Protein AF-A0A1H9XAV8-F1 (afdb_monomer_lite)

Sequence (81 aa):
MVRAFEAWLESEGWAVEVVRDHWDVIASKDGETLYREAKGTTSQPGLDIHTASGQIICRQGEVEDRTARHGRVIRNEATSL

Organism: NCBI:txid200379

Foldseek 3Di:
DLVVVVVVCVVVVWDWDDDDDDFSTWTDDPREIETEHEDDADPDVVVVVVVVVVVQVVCVVVDPDPRYDYDYHYDPDNPDD

Secondary structure (DSSP, 8-state):
-HHHHHHHHHHTT-EEEP--TT-SEEEEETTEEEEEEEE---S-HHHHHHHHHHHHHHHHTT---TTPEEEEEE-SS----

Structure (mmCIF, N/CA/C/O backbone):
data_AF-A0A1H9XAV8-F1
#
_entry.id   AF-A0A1H9XAV8-F1
#
loop_
_atom_site.group_PDB
_atom_site.id
_atom_site.type_symbol
_atom_site.label_atom_id
_atom_site.label_alt_id
_atom_site.label_comp_id
_atom_site.label_asym_id
_atom_site.label_entity_id
_atom_site.label_seq_id
_atom_site.pdbx_PDB_ins_code
_atom_site.Cartn_x
_atom_site.Cartn_y
_atom_site.Cartn_z
_atom_site.occupancy
_atom_site.B_iso_or_equiv
_atom_site.auth_seq_id
_atom_site.auth_comp_id
_atom_site.auth_asym_id
_atom_site.auth_atom_id
_atom_site.pdbx_PDB_model_num
ATOM 1 N N . MET A 1 1 ? 4.768 -6.634 -9.479 1.00 72.44 1 MET A N 1
ATOM 2 C CA . MET A 1 1 ? 5.283 -5.882 -8.314 1.00 72.44 1 MET A CA 1
ATOM 3 C C . MET A 1 1 ? 4.155 -5.568 -7.352 1.00 72.44 1 MET A C 1
ATOM 5 O O . MET A 1 1 ? 4.190 -6.146 -6.284 1.00 72.44 1 MET A O 1
ATOM 9 N N . VAL A 1 2 ? 3.152 -4.768 -7.743 1.00 77.56 2 VAL A N 1
ATOM 10 C CA . VAL A 1 2 ? 1.960 -4.47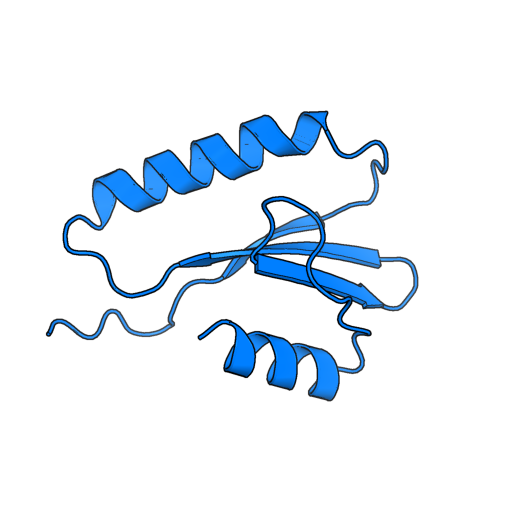3 -6.916 1.00 77.56 2 VAL A CA 1
ATOM 11 C C . VAL A 1 2 ? 1.344 -5.749 -6.339 1.00 77.56 2 VAL A C 1
ATOM 13 O O . VAL A 1 2 ? 1.420 -5.943 -5.140 1.00 77.56 2 VAL A O 1
ATOM 16 N N . ARG A 1 3 ? 0.947 -6.711 -7.185 1.00 81.38 3 ARG A N 1
ATOM 17 C CA . ARG A 1 3 ? 0.398 -8.007 -6.729 1.00 81.38 3 ARG A CA 1
ATOM 18 C C . ARG A 1 3 ? 1.278 -8.818 -5.779 1.00 81.38 3 ARG A C 1
ATOM 20 O O . ARG A 1 3 ? 0.771 -9.549 -4.943 1.00 81.38 3 ARG A O 1
ATOM 27 N N . ALA A 1 4 ? 2.600 -8.720 -5.921 1.00 83.19 4 ALA A N 1
ATOM 28 C CA . ALA A 1 4 ? 3.519 -9.413 -5.019 1.00 83.19 4 ALA A CA 1
ATOM 29 C C . ALA A 1 4 ? 3.597 -8.705 -3.658 1.00 83.19 4 ALA A C 1
ATOM 31 O O . ALA A 1 4 ? 3.741 -9.359 -2.634 1.00 83.19 4 ALA A O 1
ATOM 32 N N . PHE A 1 5 ? 3.485 -7.376 -3.657 1.00 82.62 5 PHE A N 1
ATOM 33 C CA . PHE A 1 5 ? 3.425 -6.571 -2.445 1.00 82.62 5 PHE A CA 1
ATOM 34 C C . PHE A 1 5 ? 2.066 -6.693 -1.741 1.00 82.62 5 PHE A C 1
ATOM 36 O O . PHE A 1 5 ? 2.045 -6.822 -0.526 1.00 82.62 5 PHE A O 1
ATOM 43 N N . GLU A 1 6 ? 0.958 -6.738 -2.487 1.00 88.25 6 GLU A N 1
ATOM 44 C CA . GLU A 1 6 ? -0.384 -7.049 -1.968 1.00 88.25 6 GLU A CA 1
ATOM 45 C C . GLU A 1 6 ? -0.393 -8.419 -1.282 1.00 88.25 6 GLU A C 1
ATOM 47 O O . GLU A 1 6 ? -0.721 -8.506 -0.105 1.00 88.25 6 GLU A O 1
ATOM 52 N N . ALA A 1 7 ? 0.080 -9.467 -1.966 1.00 88.50 7 ALA A N 1
ATOM 53 C CA . ALA A 1 7 ? 0.156 -10.810 -1.390 1.00 88.50 7 ALA A CA 1
ATOM 54 C C . ALA A 1 7 ? 1.060 -10.875 -0.144 1.00 88.50 7 ALA A C 1
ATOM 56 O O . ALA A 1 7 ? 0.771 -11.606 0.802 1.00 88.50 7 ALA A O 1
ATOM 57 N N . TRP A 1 8 ? 2.155 -10.106 -0.123 1.00 89.06 8 TRP A N 1
ATOM 58 C CA . TRP A 1 8 ? 3.003 -9.997 1.063 1.00 89.06 8 TRP A CA 1
ATOM 59 C C . TRP A 1 8 ? 2.275 -9.298 2.221 1.00 89.06 8 TRP A C 1
ATOM 61 O O . TRP A 1 8 ? 2.283 -9.816 3.334 1.00 89.06 8 TRP A O 1
ATOM 71 N N . LEU A 1 9 ? 1.588 -8.181 1.968 1.00 89.88 9 LEU A N 1
ATOM 72 C CA . LEU A 1 9 ? 0.776 -7.484 2.971 1.00 89.88 9 LEU A CA 1
ATOM 73 C C . LEU A 1 9 ? -0.309 -8.396 3.557 1.00 89.88 9 LEU A C 1
ATOM 75 O O . LEU A 1 9 ? -0.434 -8.481 4.778 1.00 89.88 9 LEU A O 1
ATOM 79 N N . GLU A 1 10 ? -1.034 -9.125 2.708 1.00 92.81 10 GLU A N 1
ATOM 80 C CA . GLU A 1 10 ? -2.032 -10.109 3.141 1.00 92.81 10 GLU A CA 1
ATOM 81 C C . GLU A 1 10 ? -1.399 -11.202 4.017 1.00 92.81 10 GLU A C 1
ATOM 83 O O . GLU A 1 10 ? -1.945 -11.547 5.065 1.00 92.81 10 GLU A O 1
ATOM 88 N N . SER A 1 11 ? -0.212 -11.704 3.648 1.00 92.38 11 SER A N 1
ATOM 89 C CA . SER A 1 11 ? 0.515 -12.701 4.450 1.00 92.38 11 SER A CA 1
ATOM 90 C C . SER A 1 11 ? 0.977 -12.170 5.813 1.00 92.38 11 SER A C 1
ATOM 92 O O . SER A 1 11 ? 1.037 -12.922 6.783 1.00 92.38 11 SER A O 1
ATOM 94 N N . GLU A 1 12 ? 1.229 -10.864 5.907 1.00 93.50 12 GLU A N 1
ATOM 95 C CA . GLU A 1 12 ? 1.574 -10.154 7.143 1.00 93.50 12 GLU A CA 1
ATOM 96 C C . GLU A 1 12 ? 0.327 -9.736 7.952 1.00 93.50 12 GLU A C 1
ATOM 98 O O . GLU A 1 12 ? 0.443 -9.055 8.977 1.00 93.50 12 GLU A O 1
ATOM 103 N N . GLY A 1 13 ? -0.875 -10.133 7.520 1.00 93.50 13 GLY A N 1
ATOM 104 C CA . GLY A 1 13 ? -2.138 -9.872 8.213 1.00 93.50 13 GLY A CA 1
ATOM 105 C C . GLY A 1 13 ? -2.714 -8.475 7.986 1.00 93.50 13 GLY A C 1
ATOM 106 O O . GLY A 1 13 ? -3.512 -8.014 8.799 1.00 93.50 13 GLY A O 1
ATOM 107 N N . TRP A 1 14 ? -2.304 -7.785 6.922 1.00 94.44 14 TRP A N 1
ATOM 108 C CA . TRP A 1 14 ? -2.940 -6.541 6.495 1.00 94.44 14 TRP A CA 1
ATOM 109 C C . TRP A 1 14 ? -4.182 -6.836 5.653 1.00 94.44 14 TRP A C 1
ATOM 111 O O . TRP A 1 14 ? -4.160 -7.704 4.781 1.00 94.44 14 TRP A O 1
ATOM 121 N N . ALA A 1 15 ? -5.250 -6.073 5.869 1.00 93.12 15 ALA A N 1
ATOM 122 C CA . ALA A 1 15 ? -6.402 -6.064 4.980 1.00 93.12 15 ALA A CA 1
ATOM 123 C C . ALA A 1 15 ? -6.112 -5.125 3.802 1.00 93.12 15 ALA A C 1
ATOM 125 O O . ALA A 1 15 ? -5.956 -3.921 4.001 1.00 93.12 15 ALA A O 1
ATOM 126 N N . VAL A 1 16 ? -6.010 -5.669 2.589 1.00 90.75 16 VAL A N 1
ATOM 127 C CA . VAL A 1 16 ? -5.794 -4.889 1.362 1.00 90.75 16 VAL A CA 1
ATOM 128 C C . VAL A 1 16 ? -7.147 -4.511 0.760 1.00 90.75 16 VAL A C 1
ATOM 130 O O . VAL A 1 16 ? -8.008 -5.366 0.556 1.00 90.75 16 VAL A O 1
ATOM 133 N N . GLU A 1 17 ? -7.346 -3.226 0.480 1.00 85.25 17 GLU A N 1
ATOM 134 C CA . GLU A 1 17 ? -8.590 -2.717 -0.098 1.00 85.25 17 GLU A CA 1
ATOM 135 C C . GLU A 1 17 ? -8.510 -2.586 -1.622 1.00 85.25 17 GLU A C 1
ATOM 137 O O . GLU A 1 17 ? -7.457 -2.308 -2.199 1.00 85.25 17 GLU A O 1
ATOM 142 N N . VAL A 1 18 ? -9.662 -2.761 -2.285 1.00 66.31 18 VAL A N 1
ATOM 143 C CA . VAL A 1 18 ? -9.790 -2.547 -3.731 1.00 66.31 18 VAL A CA 1
ATOM 144 C C . VAL A 1 18 ? -9.499 -1.082 -4.039 1.00 66.31 18 VAL A C 1
ATOM 146 O O . VAL A 1 18 ? -10.186 -0.195 -3.533 1.00 66.31 18 VAL A O 1
ATOM 149 N N . VAL A 1 19 ? -8.499 -0.869 -4.897 1.00 64.81 19 VAL A N 1
ATOM 150 C CA . VAL A 1 19 ? -7.996 0.433 -5.344 1.00 64.81 19 VAL A CA 1
ATOM 151 C C . VAL A 1 19 ? -9.135 1.428 -5.581 1.00 64.81 19 VAL A C 1
ATOM 153 O O . VAL A 1 19 ? -9.939 1.273 -6.503 1.00 64.81 19 VAL A O 1
ATOM 156 N N . ARG A 1 20 ? -9.177 2.472 -4.753 1.00 56.62 20 ARG A N 1
ATOM 157 C CA . ARG A 1 20 ? -9.870 3.725 -5.048 1.00 56.62 20 ARG A CA 1
ATOM 158 C C . ARG A 1 20 ? -8.804 4.786 -5.331 1.00 56.62 20 ARG A C 1
ATOM 160 O O . ARG A 1 20 ? -7.752 4.798 -4.695 1.00 56.62 20 ARG A O 1
ATOM 167 N N . ASP A 1 21 ? -9.074 5.646 -6.307 1.00 61.72 21 ASP A N 1
ATOM 168 C CA . ASP A 1 21 ? -8.248 6.807 -6.669 1.00 61.72 21 ASP A CA 1
ATOM 169 C C . ASP A 1 21 ? -6.870 6.498 -7.297 1.00 61.72 21 ASP A C 1
ATOM 171 O O . ASP A 1 21 ? -6.754 5.687 -8.215 1.00 61.72 21 ASP A O 1
ATOM 175 N N . HIS A 1 22 ? -5.842 7.252 -6.891 1.00 68.25 22 HIS A N 1
ATOM 176 C CA . HIS A 1 22 ? -4.523 7.354 -7.529 1.00 68.25 22 HIS A CA 1
ATOM 177 C C . HIS A 1 22 ? -3.439 6.491 -6.860 1.00 68.25 22 HIS A C 1
ATOM 179 O O . HIS A 1 22 ? -2.259 6.626 -7.198 1.00 68.25 22 HIS A O 1
ATOM 185 N N . TRP A 1 23 ? -3.816 5.688 -5.863 1.00 74.88 23 TRP A N 1
ATOM 186 C CA . TRP A 1 23 ? -2.912 4.860 -5.068 1.00 74.88 23 TRP A CA 1
ATOM 187 C C . TRP A 1 23 ? -2.846 3.447 -5.632 1.00 74.88 23 TRP A C 1
ATOM 189 O O . TRP A 1 23 ? -3.871 2.864 -5.959 1.00 74.88 23 TRP A O 1
ATOM 199 N N . ASP A 1 24 ? -1.646 2.873 -5.706 1.00 77.12 24 ASP A N 1
ATOM 200 C CA . ASP A 1 24 ? -1.498 1.502 -6.197 1.00 77.12 24 ASP A CA 1
ATOM 201 C C . ASP A 1 24 ? -1.946 0.473 -5.151 1.00 77.12 24 ASP A C 1
ATOM 203 O O . ASP A 1 24 ? -2.408 -0.597 -5.528 1.00 77.12 24 ASP A O 1
ATOM 207 N N . VAL A 1 25 ? -1.797 0.776 -3.851 1.00 84.44 25 VAL A N 1
ATOM 208 C CA . VAL A 1 25 ? -2.224 -0.090 -2.738 1.00 84.44 25 VAL A CA 1
ATOM 209 C C . VAL A 1 25 ? -2.687 0.749 -1.544 1.00 84.44 25 VAL A C 1
ATOM 211 O O . VAL A 1 25 ? -1.989 1.678 -1.122 1.00 84.44 25 VAL A O 1
ATOM 214 N N . ILE A 1 26 ? -3.824 0.365 -0.960 1.00 87.06 26 ILE A N 1
ATOM 215 C CA . ILE A 1 26 ? -4.284 0.812 0.360 1.00 87.06 26 ILE A CA 1
ATOM 216 C C . ILE A 1 26 ? -4.425 -0.428 1.242 1.00 87.06 26 ILE A C 1
ATOM 218 O O . ILE A 1 26 ? -5.015 -1.422 0.819 1.00 87.06 26 ILE A O 1
ATOM 222 N N . ALA A 1 27 ? -3.857 -0.389 2.445 1.00 90.81 27 ALA A N 1
ATOM 223 C CA . ALA A 1 27 ? -3.929 -1.509 3.373 1.00 90.81 27 ALA A CA 1
ATOM 224 C C . ALA A 1 27 ? -4.088 -1.044 4.820 1.00 90.81 27 ALA A C 1
ATOM 226 O O . ALA A 1 27 ? -3.483 -0.046 5.211 1.00 90.81 27 ALA A O 1
ATOM 227 N N . SER A 1 28 ? -4.857 -1.779 5.619 1.00 92.19 28 SER A N 1
ATOM 228 C CA . SER A 1 28 ? -5.111 -1.458 7.025 1.00 92.19 28 SER A CA 1
ATOM 229 C C . SER A 1 28 ? -4.782 -2.624 7.96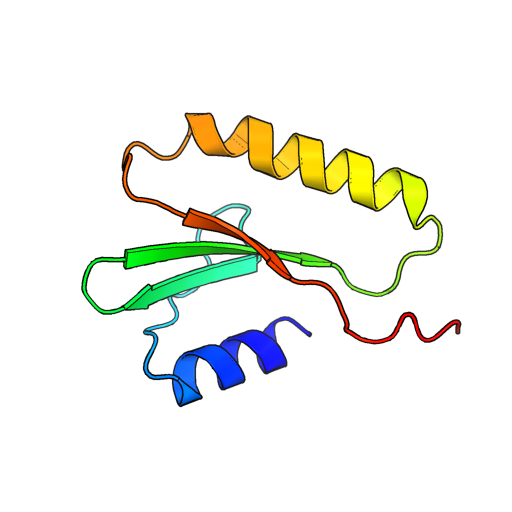0 1.00 92.19 28 SER A C 1
ATOM 231 O O . SER A 1 28 ? -4.951 -3.795 7.612 1.00 92.19 28 SER A O 1
ATOM 233 N N . LYS A 1 29 ? -4.258 -2.303 9.148 1.00 92.56 29 LYS A N 1
ATOM 234 C CA . LYS A 1 29 ? -3.941 -3.267 10.211 1.00 92.56 29 LYS A CA 1
ATOM 235 C C . LYS A 1 29 ? -3.838 -2.551 11.554 1.00 92.56 29 LYS A C 1
ATOM 237 O O . LYS A 1 29 ? -3.175 -1.528 11.645 1.00 92.56 29 LYS A O 1
ATOM 242 N N . ASP A 1 30 ? -4.481 -3.087 12.591 1.00 90.62 30 ASP A N 1
ATOM 243 C CA . ASP A 1 30 ? -4.372 -2.599 13.978 1.00 90.62 30 ASP A CA 1
ATOM 244 C C . ASP A 1 30 ? -4.620 -1.081 14.154 1.00 90.62 30 ASP A C 1
ATOM 246 O O . ASP A 1 30 ? -4.013 -0.425 14.997 1.00 90.62 30 ASP A O 1
ATOM 250 N N . GLY A 1 31 ? -5.526 -0.508 13.352 1.00 85.44 31 GLY A N 1
ATOM 251 C CA . GLY A 1 31 ? -5.828 0.930 13.357 1.00 85.44 31 GLY A CA 1
ATOM 252 C C . GLY A 1 31 ? -4.833 1.799 12.579 1.00 85.44 31 GLY A C 1
ATOM 253 O O . GLY A 1 31 ? -5.024 3.008 12.510 1.00 85.44 31 GLY A O 1
ATOM 254 N N . GLU A 1 32 ? -3.804 1.210 11.965 1.00 86.31 32 GLU A N 1
ATOM 255 C CA . GLU A 1 32 ? -2.931 1.884 11.007 1.00 86.31 32 GLU A CA 1
ATOM 256 C C . GLU A 1 32 ? -3.445 1.705 9.574 1.00 86.31 32 GLU A C 1
ATOM 258 O O . GLU A 1 32 ? -3.895 0.622 9.190 1.00 86.31 32 GLU A O 1
ATOM 263 N N . THR A 1 33 ? -3.302 2.756 8.761 1.00 88.88 33 THR A N 1
ATOM 264 C CA . THR A 1 33 ? -3.584 2.718 7.320 1.00 88.88 33 THR A CA 1
ATOM 265 C C . THR A 1 33 ? -2.340 3.102 6.523 1.00 88.88 33 THR A C 1
ATOM 267 O O . THR A 1 33 ? -1.687 4.121 6.784 1.00 88.88 33 THR A O 1
ATOM 270 N N . LEU A 1 34 ? -2.007 2.278 5.532 1.00 85.56 34 LEU A N 1
ATOM 271 C CA . LEU A 1 34 ? -0.926 2.492 4.583 1.00 85.56 34 LEU A CA 1
ATOM 272 C C . LEU A 1 34 ? -1.489 2.894 3.226 1.00 85.56 34 LEU A C 1
ATOM 274 O O . LEU A 1 34 ? -2.206 2.124 2.599 1.00 85.56 34 LEU A O 1
ATOM 278 N N . TYR A 1 35 ? -1.046 4.048 2.736 1.00 82.88 35 TYR A N 1
ATOM 279 C CA . TYR A 1 35 ? -1.236 4.475 1.350 1.00 82.88 35 TYR A CA 1
ATOM 280 C C . TYR A 1 35 ? 0.090 4.313 0.607 1.00 82.88 35 TYR A C 1
ATOM 282 O O . TYR A 1 35 ? 1.137 4.790 1.078 1.00 82.88 35 TYR A O 1
ATOM 290 N N . ARG A 1 36 ? 0.092 3.567 -0.502 1.00 78.69 36 ARG A N 1
ATOM 291 C CA . ARG A 1 36 ? 1.319 3.180 -1.209 1.00 78.69 36 ARG A CA 1
ATOM 292 C C . ARG A 1 36 ? 1.195 3.343 -2.716 1.00 78.69 36 ARG A C 1
ATOM 294 O O . ARG A 1 36 ? 0.187 3.010 -3.329 1.00 78.69 36 ARG A O 1
ATOM 301 N N . GLU A 1 37 ? 2.288 3.816 -3.302 1.00 77.25 37 GLU A N 1
ATOM 302 C CA . GLU A 1 37 ? 2.511 3.846 -4.745 1.00 77.25 37 GLU A CA 1
ATOM 303 C C . GLU A 1 37 ? 3.702 2.934 -5.066 1.00 77.25 37 GLU A C 1
ATOM 305 O O . GLU A 1 37 ? 4.763 3.010 -4.426 1.00 77.25 37 GLU A O 1
ATOM 310 N N . ALA A 1 38 ? 3.512 2.034 -6.021 1.00 71.31 38 ALA A N 1
ATOM 311 C CA . ALA A 1 38 ? 4.476 1.041 -6.448 1.00 71.31 38 ALA A CA 1
ATOM 312 C C . ALA A 1 38 ? 5.094 1.459 -7.780 1.00 71.31 38 ALA A C 1
ATOM 314 O O . ALA A 1 38 ? 4.405 1.710 -8.767 1.00 71.31 38 ALA A O 1
ATOM 315 N N . LYS A 1 39 ? 6.425 1.488 -7.841 1.00 70.00 39 LYS A N 1
ATOM 316 C CA . LYS A 1 39 ? 7.144 1.883 -9.058 1.00 70.00 39 LYS A CA 1
ATOM 317 C C . LYS A 1 39 ? 7.976 0.723 -9.596 1.00 70.00 39 LYS A C 1
ATOM 319 O O . LYS A 1 39 ? 8.818 0.169 -8.895 1.00 70.00 39 LYS A O 1
ATOM 324 N N . GLY A 1 40 ? 7.704 0.346 -10.848 1.00 65.44 40 GLY A N 1
ATOM 325 C CA . GLY A 1 40 ? 8.438 -0.677 -11.596 1.00 65.44 40 GLY A CA 1
ATOM 326 C C . GLY A 1 40 ? 9.747 -0.168 -12.212 1.00 65.44 40 GLY A C 1
ATOM 327 O O . GLY A 1 40 ? 10.219 0.917 -11.889 1.00 65.44 40 GLY A O 1
ATOM 328 N N . THR A 1 41 ? 10.341 -0.968 -13.104 1.00 55.75 41 THR A N 1
ATOM 329 C CA . THR A 1 41 ? 11.540 -0.590 -13.871 1.00 55.75 41 THR A CA 1
ATOM 330 C C . THR A 1 41 ? 11.250 0.638 -14.736 1.00 55.75 41 THR A C 1
ATOM 332 O O . THR A 1 41 ? 10.216 0.686 -15.400 1.00 55.75 41 THR A O 1
ATOM 335 N N . THR A 1 42 ? 12.166 1.607 -14.744 1.00 55.88 42 THR A N 1
ATOM 336 C CA . THR A 1 42 ? 12.030 2.866 -15.487 1.00 55.88 42 THR A CA 1
ATOM 337 C C . THR A 1 42 ? 13.268 3.153 -16.328 1.00 55.88 42 THR A C 1
ATOM 339 O O . THR A 1 42 ? 14.392 2.878 -15.910 1.00 55.88 42 THR A O 1
ATOM 342 N N . SER A 1 43 ? 13.061 3.730 -17.511 1.00 50.38 43 SER A N 1
ATOM 343 C CA . SER A 1 43 ? 14.121 4.210 -18.401 1.00 50.38 43 SER A CA 1
ATOM 344 C C . SER A 1 43 ? 14.812 5.483 -17.891 1.00 50.38 43 SER A C 1
ATOM 346 O O . SER A 1 43 ? 15.848 5.860 -18.435 1.00 50.38 43 SER A O 1
ATOM 348 N N . GLN A 1 44 ? 14.271 6.153 -16.861 1.00 54.44 44 GLN A N 1
ATOM 349 C CA . GLN A 1 44 ? 14.848 7.366 -16.264 1.00 54.44 44 GLN A CA 1
ATOM 350 C C . GLN A 1 44 ? 14.742 7.352 -14.724 1.00 54.44 44 GLN A C 1
ATOM 352 O O . GLN A 1 44 ? 13.905 8.046 -14.143 1.00 54.44 44 GLN A O 1
ATOM 357 N N . PRO A 1 45 ? 15.633 6.614 -14.033 1.00 54.25 45 PRO A N 1
ATOM 358 C CA . PRO A 1 45 ? 15.566 6.403 -12.582 1.00 54.25 45 PRO A CA 1
ATOM 359 C C . PRO A 1 45 ? 15.520 7.688 -11.742 1.00 54.25 45 PRO A C 1
ATOM 361 O O . PRO A 1 45 ? 14.815 7.744 -10.739 1.00 54.25 45 PRO A O 1
ATOM 364 N N . GLY A 1 46 ? 16.247 8.735 -12.152 1.00 54.59 46 GLY A N 1
ATOM 365 C CA . GLY A 1 46 ? 16.289 10.007 -11.423 1.00 54.59 46 GLY A CA 1
ATOM 366 C C . GLY A 1 46 ? 14.983 10.802 -11.505 1.00 54.59 46 GLY A C 1
ATOM 367 O O . GLY A 1 46 ? 14.508 11.310 -10.493 1.00 54.59 46 GLY A O 1
ATOM 368 N N . LEU A 1 47 ? 14.367 10.871 -12.690 1.00 56.56 47 LEU A N 1
ATOM 369 C CA . LEU A 1 47 ? 13.141 11.644 -12.916 1.00 56.56 47 LEU A CA 1
ATOM 370 C C . LEU A 1 47 ? 11.955 11.036 -12.161 1.00 56.56 47 LEU A C 1
ATOM 372 O O . LEU A 1 47 ? 11.191 11.750 -11.513 1.00 56.56 47 LEU A O 1
ATOM 376 N N . ASP A 1 48 ? 11.851 9.712 -12.170 1.00 63.09 48 ASP A N 1
ATOM 377 C CA . ASP A 1 48 ? 10.736 9.010 -11.539 1.00 63.09 48 ASP A CA 1
ATOM 378 C C . ASP A 1 48 ? 10.790 9.060 -10.018 1.00 63.09 48 ASP A C 1
ATOM 380 O O . ASP A 1 48 ? 9.744 9.086 -9.365 1.00 63.09 48 ASP A O 1
ATOM 384 N N . ILE A 1 49 ? 11.989 9.146 -9.433 1.00 67.38 49 ILE A N 1
ATOM 385 C CA . ILE A 1 49 ? 12.126 9.351 -7.992 1.00 67.38 49 ILE A CA 1
ATOM 386 C C . ILE A 1 49 ? 11.578 10.720 -7.592 1.00 67.38 49 ILE A C 1
ATOM 388 O O . ILE A 1 49 ? 10.852 10.792 -6.598 1.00 67.38 49 ILE A O 1
ATOM 392 N N . HIS A 1 50 ? 11.884 11.773 -8.357 1.00 74.81 50 HIS A N 1
ATOM 393 C CA . HIS A 1 50 ? 11.384 13.125 -8.099 1.00 74.81 50 HIS A CA 1
ATOM 394 C C . HIS A 1 50 ? 9.878 13.232 -8.328 1.00 74.81 50 HIS A C 1
ATOM 396 O O . HIS A 1 50 ? 9.175 13.741 -7.455 1.00 74.81 50 HIS A O 1
ATOM 402 N N . THR A 1 51 ? 9.372 12.685 -9.435 1.00 75.88 51 THR A N 1
ATOM 403 C CA . THR A 1 51 ? 7.935 12.651 -9.732 1.00 75.88 51 THR A CA 1
ATOM 404 C C . THR A 1 51 ? 7.167 11.944 -8.628 1.00 75.88 51 THR A C 1
ATOM 406 O O . THR A 1 51 ? 6.231 12.504 -8.063 1.00 75.88 51 THR A O 1
ATOM 409 N N . ALA A 1 52 ? 7.609 10.752 -8.236 1.00 72.88 52 ALA A N 1
ATOM 410 C CA . ALA A 1 52 ? 6.942 10.001 -7.188 1.00 72.88 52 ALA A CA 1
ATOM 411 C C . ALA A 1 52 ? 7.055 10.686 -5.814 1.00 72.88 52 ALA A C 1
ATOM 413 O O . ALA A 1 52 ? 6.268 10.404 -4.910 1.00 72.88 52 ALA A O 1
ATOM 414 N N . SER A 1 53 ? 8.059 11.547 -5.600 1.00 78.69 53 SER A N 1
ATOM 415 C CA . SER A 1 53 ? 8.185 12.300 -4.346 1.00 78.69 53 SER A CA 1
ATOM 416 C C . SER A 1 53 ? 7.209 13.466 -4.346 1.00 78.69 53 SER A C 1
ATOM 418 O O . SER A 1 53 ? 6.529 13.679 -3.348 1.00 78.69 53 SER A O 1
ATOM 420 N N . GLY A 1 54 ? 7.063 14.142 -5.489 1.00 81.75 54 GLY A N 1
ATOM 421 C CA . GLY A 1 54 ? 6.018 15.139 -5.699 1.00 81.75 54 GLY A CA 1
ATOM 422 C C . GLY A 1 54 ? 4.619 14.556 -5.497 1.00 81.75 54 GLY A C 1
ATOM 423 O O . GLY A 1 54 ? 3.830 15.132 -4.759 1.00 81.75 54 GLY A O 1
ATOM 424 N N . GLN A 1 55 ? 4.339 13.374 -6.056 1.00 83.75 55 GLN A N 1
ATOM 425 C CA . GLN A 1 55 ? 3.041 12.701 -5.911 1.00 83.75 55 GLN A CA 1
ATOM 426 C C . GLN A 1 55 ? 2.682 12.421 -4.446 1.00 83.75 55 GLN A C 1
ATOM 428 O O . GLN A 1 55 ? 1.570 12.727 -4.026 1.00 83.75 55 GLN A O 1
ATOM 433 N N . ILE A 1 56 ? 3.618 11.891 -3.649 1.00 83.62 56 ILE A N 1
ATOM 434 C CA . ILE A 1 56 ? 3.366 11.625 -2.225 1.00 83.62 56 ILE A CA 1
ATOM 435 C C . ILE A 1 56 ? 3.121 12.931 -1.460 1.00 83.62 56 ILE A C 1
ATOM 437 O O . ILE A 1 56 ? 2.164 13.002 -0.696 1.00 83.62 56 ILE A O 1
ATOM 441 N N . ILE A 1 57 ? 3.941 13.966 -1.676 1.00 83.88 57 ILE A N 1
ATOM 442 C CA . ILE A 1 57 ? 3.801 15.253 -0.973 1.00 83.88 57 ILE A CA 1
ATOM 443 C C . ILE A 1 57 ? 2.467 15.926 -1.315 1.00 83.88 57 ILE A C 1
ATOM 445 O O . ILE A 1 57 ? 1.790 16.421 -0.419 1.00 83.88 57 ILE A O 1
ATOM 449 N N . CYS A 1 58 ? 2.063 15.922 -2.589 1.00 83.31 58 CYS A N 1
ATOM 450 C CA . CYS A 1 58 ? 0.785 16.497 -3.003 1.00 83.31 58 CYS A CA 1
ATOM 451 C C . CYS A 1 58 ? -0.401 15.784 -2.339 1.00 83.31 58 CYS A C 1
ATOM 453 O O . CYS A 1 58 ? -1.301 16.447 -1.832 1.00 83.31 58 CYS A O 1
ATOM 455 N N . ARG A 1 59 ? -0.371 14.449 -2.274 1.00 81.12 59 ARG A N 1
ATOM 456 C CA . ARG A 1 59 ? -1.491 13.652 -1.750 1.00 81.12 59 ARG A CA 1
ATOM 457 C C . ARG A 1 59 ? -1.559 13.589 -0.225 1.00 81.12 59 ARG A C 1
ATOM 459 O O . ARG A 1 59 ? -2.613 13.296 0.322 1.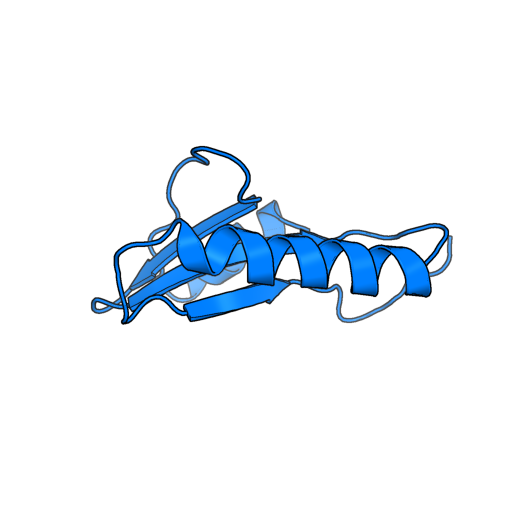00 81.12 59 ARG A O 1
ATOM 466 N N . GLN A 1 60 ? -0.478 13.912 0.487 1.00 80.25 60 GLN A N 1
ATOM 467 C CA . GLN A 1 60 ? -0.511 14.025 1.953 1.00 80.25 60 GLN A CA 1
ATOM 468 C C . GLN A 1 60 ? -1.527 15.064 2.448 1.00 80.25 60 GLN A C 1
ATOM 470 O O . GLN A 1 60 ? -2.049 14.917 3.547 1.00 80.25 60 GLN A O 1
ATOM 475 N N . GLY A 1 61 ? -1.807 16.102 1.652 1.00 76.12 61 GLY A N 1
ATOM 476 C CA . GLY A 1 61 ? -2.827 17.104 1.971 1.00 76.12 61 GLY A CA 1
ATOM 477 C C . GLY A 1 61 ? -4.264 16.657 1.686 1.00 76.12 61 GLY A C 1
ATOM 478 O O . GLY A 1 61 ? -5.192 17.341 2.104 1.00 76.12 61 GLY A O 1
ATOM 479 N N . GLU A 1 62 ? -4.449 15.537 0.984 1.00 81.75 62 GLU A N 1
ATOM 480 C CA . GLU A 1 62 ? -5.759 14.984 0.613 1.00 81.75 62 GLU A CA 1
ATOM 481 C C . GLU A 1 62 ? -6.265 13.962 1.646 1.00 81.75 62 GLU A C 1
ATOM 483 O O . GLU A 1 62 ? -7.452 13.649 1.680 1.00 81.75 62 GLU A O 1
ATOM 488 N N . VAL A 1 63 ? -5.378 13.447 2.505 1.00 80.31 63 VAL A N 1
ATOM 489 C CA . VAL A 1 63 ? -5.715 12.480 3.556 1.00 80.31 63 VAL A CA 1
ATOM 490 C C . VAL A 1 63 ? -5.987 13.220 4.867 1.00 80.31 63 VAL A C 1
ATOM 492 O O . VAL A 1 63 ? -5.081 13.787 5.473 1.00 80.31 63 VAL A O 1
ATOM 495 N N . GLU A 1 64 ? -7.239 13.193 5.331 1.00 81.19 64 GLU A N 1
ATOM 496 C CA . GLU A 1 64 ? -7.647 13.847 6.587 1.00 81.19 64 GLU A CA 1
ATOM 497 C C . GLU A 1 64 ? -7.091 13.142 7.842 1.00 81.19 64 GLU A C 1
ATOM 499 O O . GLU A 1 64 ? -6.904 13.765 8.892 1.00 81.19 64 GLU A O 1
ATOM 504 N N . ASP A 1 65 ? -6.793 11.842 7.739 1.00 82.94 65 ASP A N 1
ATOM 505 C CA . ASP A 1 65 ? -6.247 11.040 8.834 1.00 82.94 65 ASP A CA 1
ATOM 506 C C . ASP A 1 65 ? -4.769 11.370 9.107 1.00 82.94 65 ASP A C 1
ATOM 508 O O . ASP A 1 65 ? -3.857 10.991 8.371 1.00 82.94 65 ASP A O 1
ATOM 512 N N . ARG A 1 66 ? -4.520 12.028 10.244 1.00 79.56 66 ARG A N 1
ATOM 513 C CA . ARG A 1 66 ? -3.177 12.432 10.695 1.00 79.56 66 ARG A CA 1
ATOM 514 C C . ARG A 1 66 ? -2.303 11.277 11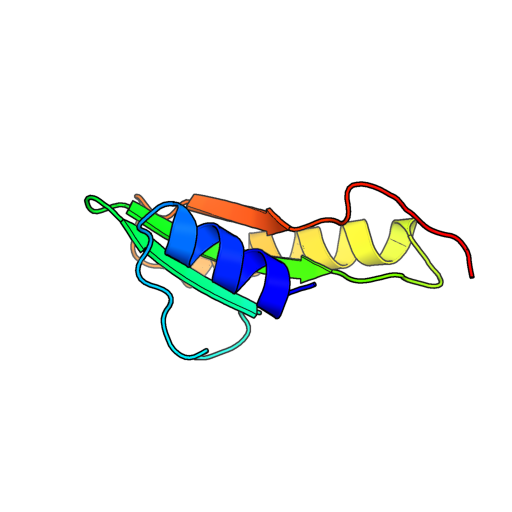.184 1.00 79.56 66 ARG A C 1
ATOM 516 O O . ARG A 1 66 ? -1.120 11.494 11.447 1.00 79.56 66 ARG A O 1
ATOM 523 N N . THR A 1 67 ? -2.868 10.086 11.346 1.00 83.12 67 THR A N 1
ATOM 524 C CA . THR A 1 67 ? -2.131 8.868 11.700 1.00 83.12 67 THR A CA 1
ATOM 525 C C . THR A 1 67 ? -1.678 8.085 10.464 1.00 83.12 67 THR A C 1
ATOM 527 O O . THR A 1 67 ? -0.838 7.190 10.579 1.00 83.12 67 THR A O 1
ATOM 530 N N . ALA A 1 68 ? -2.152 8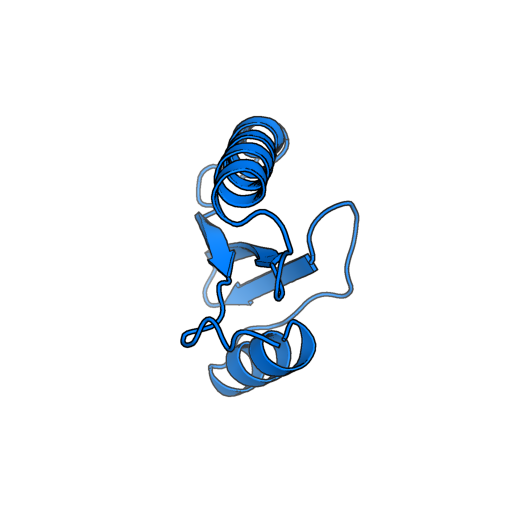.470 9.271 1.00 81.69 68 ALA A N 1
ATOM 531 C CA . ALA A 1 68 ? -1.836 7.799 8.020 1.00 81.69 68 ALA A CA 1
ATOM 532 C C . ALA A 1 68 ? -0.335 7.842 7.694 1.00 81.69 68 ALA A C 1
ATOM 534 O O . ALA A 1 68 ? 0.309 8.899 7.637 1.00 81.69 68 ALA A O 1
ATOM 535 N N . ARG A 1 69 ? 0.235 6.669 7.397 1.00 84.75 69 ARG A N 1
ATOM 536 C CA . ARG A 1 69 ? 1.640 6.542 6.998 1.00 84.75 69 ARG A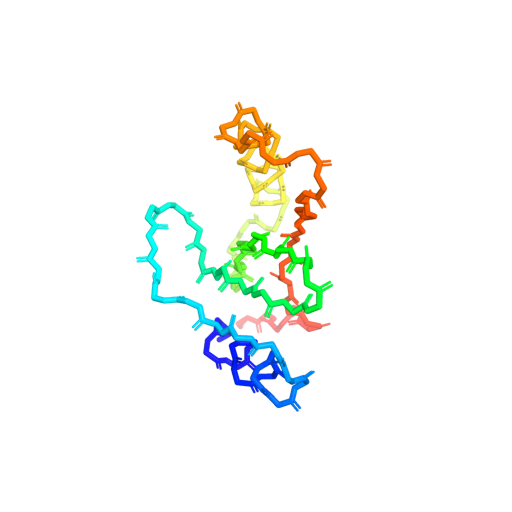 CA 1
ATOM 537 C C . ARG A 1 69 ? 1.743 6.425 5.487 1.00 84.75 69 ARG A C 1
ATOM 539 O O . ARG A 1 69 ? 1.239 5.477 4.884 1.00 84.75 69 ARG A O 1
ATOM 546 N N . HIS A 1 70 ? 2.501 7.330 4.887 1.00 82.25 70 HIS A N 1
ATOM 547 C CA . HIS A 1 70 ? 2.772 7.355 3.453 1.00 82.25 70 HIS A CA 1
ATOM 548 C C . HIS A 1 70 ? 4.139 6.731 3.172 1.00 82.25 70 HIS A C 1
ATOM 550 O O . HIS A 1 70 ? 5.069 6.869 3.964 1.00 82.25 70 HIS A O 1
ATOM 556 N N . GLY A 1 71 ? 4.280 6.034 2.051 1.00 81.94 71 GLY A N 1
ATOM 557 C CA . GLY A 1 71 ? 5.523 5.348 1.725 1.00 81.94 71 GLY A CA 1
ATOM 558 C C . GLY A 1 71 ? 5.565 4.918 0.271 1.00 81.94 71 GLY A C 1
ATOM 559 O O . GLY A 1 71 ? 4.541 4.871 -0.410 1.00 81.94 71 GLY A O 1
ATOM 560 N N . ARG A 1 72 ? 6.763 4.597 -0.209 1.00 77.25 72 ARG A N 1
ATOM 561 C CA . ARG A 1 72 ? 6.975 4.101 -1.568 1.00 77.25 72 ARG A CA 1
ATOM 562 C C . ARG A 1 72 ? 7.379 2.641 -1.532 1.00 77.25 72 ARG A C 1
ATOM 564 O O . ARG A 1 72 ? 8.167 2.239 -0.679 1.00 77.25 72 ARG A O 1
ATOM 571 N N . VAL A 1 73 ? 6.878 1.879 -2.494 1.00 76.75 73 VAL A N 1
ATOM 572 C CA . VAL A 1 73 ? 7.309 0.502 -2.725 1.00 76.75 73 VAL A CA 1
ATOM 573 C C . VAL A 1 73 ? 8.245 0.497 -3.924 1.00 76.75 73 VAL A C 1
ATOM 575 O O . VAL A 1 73 ? 7.878 0.941 -5.015 1.00 76.75 73 VAL A O 1
ATOM 578 N N . ILE A 1 74 ? 9.470 0.024 -3.708 1.00 73.50 74 ILE A N 1
ATOM 579 C CA . ILE A 1 74 ? 10.532 -0.023 -4.716 1.00 73.50 74 ILE A CA 1
ATOM 580 C C . ILE A 1 74 ? 11.020 -1.469 -4.823 1.00 73.50 74 ILE A C 1
ATOM 582 O O . ILE A 1 74 ? 11.041 -2.193 -3.828 1.00 73.50 74 ILE A O 1
ATOM 586 N N . ARG A 1 75 ? 11.403 -1.915 -6.026 1.00 66.81 75 ARG A N 1
ATOM 587 C CA . ARG A 1 75 ? 12.059 -3.222 -6.189 1.00 66.81 75 ARG A CA 1
ATOM 588 C C . ARG A 1 75 ? 13.398 -3.226 -5.449 1.00 66.81 75 ARG A C 1
ATOM 590 O O . ARG A 1 75 ? 14.146 -2.262 -5.564 1.00 66.81 75 ARG A O 1
ATOM 597 N N . ASN A 1 76 ? 13.721 -4.336 -4.787 1.00 62.50 76 ASN A N 1
ATOM 598 C CA . ASN A 1 76 ? 15.023 -4.534 -4.140 1.00 62.50 76 ASN A CA 1
ATOM 599 C C . ASN A 1 76 ? 16.191 -4.617 -5.149 1.00 62.50 76 ASN A C 1
ATOM 601 O O . ASN A 1 76 ? 17.323 -4.300 -4.813 1.00 62.50 76 ASN A O 1
ATOM 605 N N . GLU A 1 77 ? 15.918 -4.984 -6.406 1.00 58.34 77 GLU A N 1
ATOM 606 C CA . GLU A 1 77 ? 16.921 -5.031 -7.473 1.00 58.34 77 GLU A CA 1
ATOM 607 C C . GLU A 1 77 ? 16.471 -4.193 -8.671 1.00 58.34 77 GLU A C 1
ATOM 609 O O . GLU A 1 77 ? 15.408 -4.436 -9.251 1.00 58.34 77 GLU A O 1
ATOM 614 N N . ALA A 1 78 ? 17.284 -3.215 -9.070 1.00 50.97 78 ALA A N 1
ATOM 615 C CA . ALA A 1 78 ? 17.156 -2.567 -10.369 1.00 50.97 78 ALA A CA 1
ATOM 616 C C . ALA A 1 78 ? 17.706 -3.527 -11.431 1.00 50.97 78 ALA A C 1
ATOM 618 O O . ALA A 1 78 ? 18.855 -3.415 -11.846 1.00 50.97 78 ALA A O 1
ATOM 619 N N . THR A 1 79 ? 16.922 -4.526 -11.834 1.00 45.69 79 THR A N 1
ATOM 620 C CA . THR A 1 79 ? 17.303 -5.345 -12.987 1.00 45.69 79 THR A CA 1
ATOM 621 C C . THR A 1 79 ? 17.232 -4.445 -14.222 1.00 45.69 79 THR A C 1
ATOM 623 O O . THR A 1 79 ? 16.133 -4.091 -14.663 1.00 45.69 79 THR A O 1
ATOM 626 N N . SER A 1 80 ? 18.395 -4.020 -14.729 1.00 48.34 80 SER A N 1
ATOM 627 C CA . SER A 1 80 ? 18.519 -3.486 -16.086 1.00 48.34 80 SER A CA 1
ATOM 628 C C . SER A 1 80 ? 17.957 -4.521 -17.057 1.00 48.34 80 SER A C 1
ATOM 630 O O . SER A 1 80 ? 18.238 -5.712 -16.910 1.00 48.34 80 SER A O 1
ATOM 632 N N . LEU A 1 81 ? 17.127 -4.056 -17.991 1.00 40.22 81 LEU A N 1
ATOM 633 C CA . LEU A 1 81 ? 16.730 -4.832 -19.166 1.00 40.22 81 LEU A CA 1
ATOM 634 C C . LEU A 1 81 ? 17.960 -5.210 -19.997 1.00 40.22 81 LEU A C 1
ATOM 636 O O . LEU A 1 81 ? 18.881 -4.363 -20.081 1.00 40.22 81 LEU A O 1
#

Radius of gyration: 13.35 Å; chains: 1; bounding box: 28×30×33 Å

pLDDT: mean 76.25, std 13.13, range [40.22, 94.44]